Protein AF-A0A197JJS5-F1 (afdb_monomer_lite)

Radius of gyration: 15.77 Å; chains: 1; bounding box: 29×48×40 Å

pLDDT: mean 71.2, std 21.51, range [31.25, 94.44]

Sequence (122 aa):
MFHAEFYAAYRAIVDNGENNEHIDLRCDNMGVCLMLFQHTARRPPRYPHVSELLTTLLSWMESKNISMTVSWIPSKFNPADKPSRSALKKKQPPSTDINLMITTAELVCCSFNKMTGGVASS

Foldseek 3Di:
DVVLQLVLQLLQCVVPLVPDQEFEKEAAPPQSLVCQQVLDADPVHPPVVSRVSSVVSVVVNVVSNHYYDGDYDHLVPAPQNVQQVVLVVPCPDDDDDPPPPPDSPGRRRIDTDDPPPPPDDD

Organism: NCBI:txid1314771

Secondary structure (DSSP, 8-state):
-HHHHHHHHHHHHHHHHTT-SEEEEEES-HHHHHHHHHT-PPSS-SSHHHHHHHHHHHHHHHHTT-EEEEEE--GGG-TTHHHHHHHHHH-PPP-S-------TTS----B-----------

Structure (mmCIF, N/CA/C/O backbone):
data_AF-A0A197JJS5-F1
#
_entry.id   AF-A0A197JJS5-F1
#
loop_
_atom_site.group_PDB
_atom_site.id
_atom_site.type_symbol
_atom_site.label_atom_id
_atom_site.label_alt_id
_atom_site.label_comp_id
_atom_site.label_asym_id
_atom_site.label_entity_id
_atom_site.label_seq_id
_atom_site.pdbx_PDB_ins_code
_atom_site.Cartn_x
_atom_site.Cartn_y
_atom_site.Cartn_z
_atom_site.occupancy
_atom_site.B_iso_or_equiv
_atom_site.auth_seq_id
_atom_site.auth_comp_id
_atom_site.auth_asym_id
_atom_site.auth_atom_id
_atom_site.pdbx_PDB_model_num
ATOM 1 N N . MET A 1 1 ? 8.517 4.179 -12.150 1.00 72.69 1 MET A N 1
ATOM 2 C CA . MET A 1 1 ? 8.402 2.832 -11.553 1.00 72.69 1 MET A CA 1
ATOM 3 C C . MET A 1 1 ? 7.926 2.908 -10.106 1.00 72.69 1 MET A C 1
ATOM 5 O O . MET A 1 1 ? 6.791 2.538 -9.887 1.00 72.69 1 MET A O 1
ATOM 9 N N . PHE A 1 2 ? 8.676 3.502 -9.163 1.00 80.06 2 PHE A N 1
ATOM 10 C CA . PHE A 1 2 ? 8.281 3.583 -7.738 1.00 80.06 2 PHE A CA 1
ATOM 11 C C . PHE A 1 2 ? 6.828 4.038 -7.475 1.00 80.06 2 PHE A C 1
ATOM 13 O O . PHE A 1 2 ? 6.106 3.362 -6.758 1.00 80.06 2 PHE A O 1
ATOM 20 N N . HIS A 1 3 ? 6.373 5.134 -8.096 1.00 83.38 3 HIS A N 1
ATOM 21 C CA . HIS A 1 3 ? 4.991 5.620 -7.948 1.00 83.38 3 HIS A CA 1
ATOM 22 C C . HIS A 1 3 ? 3.931 4.596 -8.382 1.00 83.38 3 HIS A C 1
ATOM 24 O O . HIS A 1 3 ? 2.920 4.448 -7.710 1.00 83.38 3 HIS A O 1
ATOM 30 N N . ALA A 1 4 ? 4.167 3.889 -9.492 1.00 82.44 4 ALA A N 1
ATOM 31 C CA . ALA A 1 4 ? 3.231 2.890 -10.005 1.00 82.44 4 ALA A CA 1
ATOM 32 C C . ALA A 1 4 ? 3.170 1.665 -9.083 1.00 82.44 4 ALA A C 1
ATOM 34 O O . ALA A 1 4 ? 2.084 1.184 -8.788 1.00 82.44 4 ALA A O 1
ATOM 35 N N . GLU A 1 5 ? 4.324 1.230 -8.572 1.00 83.50 5 GLU A N 1
ATOM 36 C CA . GLU A 1 5 ? 4.431 0.146 -7.587 1.00 83.50 5 GLU A CA 1
ATOM 37 C C . GLU A 1 5 ? 3.707 0.493 -6.281 1.00 83.50 5 GLU A C 1
ATOM 39 O O . GLU A 1 5 ? 2.951 -0.312 -5.743 1.00 83.50 5 GLU A O 1
ATOM 44 N N . PHE A 1 6 ? 3.889 1.723 -5.793 1.00 89.62 6 PHE A N 1
ATOM 45 C CA . PHE A 1 6 ? 3.194 2.193 -4.600 1.00 89.62 6 PHE A CA 1
ATOM 46 C C . PHE A 1 6 ? 1.682 2.273 -4.823 1.00 89.62 6 PHE A C 1
ATOM 48 O O . PHE A 1 6 ? 0.914 1.824 -3.980 1.00 89.62 6 PHE A O 1
ATOM 55 N N . TYR A 1 7 ? 1.241 2.814 -5.961 1.00 88.56 7 TYR A N 1
ATOM 56 C CA . TYR A 1 7 ? -0.184 2.915 -6.272 1.00 88.56 7 TYR A CA 1
ATOM 57 C C . TYR A 1 7 ? -0.841 1.535 -6.416 1.00 88.56 7 TYR A C 1
ATOM 59 O O . TYR A 1 7 ? -1.945 1.324 -5.919 1.00 88.56 7 TYR A O 1
ATOM 67 N N . ALA A 1 8 ? -0.147 0.576 -7.036 1.00 85.38 8 ALA A N 1
ATOM 68 C CA . ALA A 1 8 ? -0.589 -0.813 -7.109 1.00 85.38 8 ALA A CA 1
ATOM 69 C C . ALA A 1 8 ? -0.769 -1.422 -5.709 1.00 85.38 8 ALA A C 1
ATOM 71 O O . ALA A 1 8 ? -1.804 -2.024 -5.428 1.00 85.38 8 ALA A O 1
ATOM 72 N N . ALA A 1 9 ? 0.199 -1.212 -4.810 1.00 89.12 9 ALA A N 1
ATOM 73 C CA . ALA A 1 9 ? 0.095 -1.651 -3.421 1.00 89.12 9 ALA A CA 1
ATOM 74 C C . ALA A 1 9 ? -1.066 -0.965 -2.682 1.00 89.12 9 ALA A C 1
ATOM 76 O O . ALA A 1 9 ? -1.858 -1.642 -2.036 1.00 89.12 9 ALA A O 1
ATOM 77 N N . TYR A 1 10 ? -1.213 0.356 -2.825 1.00 91.62 10 TYR A N 1
ATOM 78 C CA . TYR A 1 10 ? -2.306 1.132 -2.235 1.00 91.62 10 TYR A CA 1
ATOM 79 C C . TYR A 1 10 ? -3.674 0.564 -2.625 1.00 91.62 10 TYR A C 1
ATOM 81 O O . TYR A 1 10 ? -4.493 0.275 -1.756 1.00 91.62 10 TYR A O 1
ATOM 89 N N . ARG A 1 11 ? -3.909 0.344 -3.926 1.00 88.56 11 ARG A N 1
ATOM 90 C CA . ARG A 1 11 ? -5.168 -0.233 -4.418 1.00 88.56 11 ARG A CA 1
ATOM 91 C C . ARG A 1 11 ? -5.396 -1.632 -3.865 1.00 88.56 11 ARG A C 1
ATOM 93 O O . ARG A 1 11 ? -6.473 -1.905 -3.355 1.00 88.56 11 ARG A O 1
ATOM 100 N N . ALA A 1 12 ? -4.368 -2.477 -3.900 1.00 85.94 12 ALA A N 1
ATOM 101 C CA . ALA A 1 12 ? -4.449 -3.833 -3.378 1.00 85.94 12 ALA A CA 1
ATOM 102 C C . ALA A 1 12 ? -4.848 -3.853 -1.890 1.00 85.94 12 ALA A C 1
ATOM 104 O O . ALA A 1 12 ? -5.683 -4.665 -1.498 1.00 85.94 12 ALA A O 1
ATOM 105 N N . ILE A 1 13 ? -4.294 -2.949 -1.076 1.00 89.25 13 ILE A N 1
ATOM 106 C CA . ILE A 1 13 ? -4.615 -2.826 0.352 1.00 89.25 13 ILE A CA 1
ATOM 107 C C . ILE A 1 13 ? -6.053 -2.344 0.551 1.00 89.25 13 ILE A C 1
ATOM 109 O O . ILE A 1 13 ? -6.783 -2.955 1.322 1.00 89.25 13 ILE A O 1
ATOM 113 N N . VAL A 1 14 ? -6.482 -1.293 -0.155 1.00 89.44 14 VAL A N 1
ATOM 114 C CA . VAL A 1 14 ? -7.848 -0.758 -0.024 1.00 89.44 14 VAL A CA 1
ATOM 115 C C . VAL A 1 14 ? -8.888 -1.800 -0.437 1.00 89.44 14 VAL A C 1
ATOM 117 O O . VAL A 1 14 ? -9.792 -2.104 0.336 1.00 89.44 14 VAL A O 1
ATOM 120 N N . ASP A 1 15 ? -8.715 -2.413 -1.609 1.00 86.25 15 ASP A N 1
ATOM 121 C CA . ASP A 1 15 ? -9.692 -3.350 -2.172 1.00 86.25 15 ASP A CA 1
ATOM 122 C C . ASP A 1 15 ? -9.812 -4.642 -1.326 1.00 86.25 15 ASP A C 1
ATOM 124 O O . ASP A 1 15 ? -10.883 -5.246 -1.250 1.00 86.25 15 ASP A O 1
ATOM 128 N N . ASN A 1 16 ? -8.732 -5.078 -0.658 1.00 81.44 16 ASN A N 1
ATOM 129 C CA . ASN A 1 16 ? -8.767 -6.256 0.224 1.00 81.44 16 ASN A CA 1
ATOM 130 C C . ASN A 1 16 ? -9.144 -5.907 1.667 1.00 81.44 16 ASN A C 1
ATOM 132 O O . ASN A 1 16 ? -9.770 -6.723 2.340 1.00 81.44 16 ASN A O 1
ATOM 136 N N . GLY A 1 17 ? -8.783 -4.722 2.148 1.00 82.69 17 GLY A N 1
ATOM 137 C CA . GLY A 1 17 ? -9.026 -4.304 3.524 1.00 82.69 17 GLY A CA 1
ATOM 138 C C . GLY A 1 17 ? -10.487 -4.007 3.836 1.00 82.69 17 GLY A C 1
ATOM 139 O O . GLY A 1 17 ? -10.901 -4.166 4.975 1.00 82.69 17 GLY A O 1
ATOM 140 N N . GLU A 1 18 ? -11.309 -3.672 2.837 1.00 79.69 18 GLU A N 1
ATOM 141 C CA . GLU A 1 18 ? -12.761 -3.551 3.050 1.00 79.69 18 GLU A CA 1
ATOM 142 C C . GLU A 1 18 ? -13.407 -4.851 3.553 1.00 79.69 18 GLU A C 1
ATOM 144 O O . GLU A 1 18 ? -14.428 -4.800 4.235 1.00 79.69 18 GLU A O 1
ATOM 149 N N . ASN A 1 19 ? -12.803 -6.001 3.243 1.00 78.00 19 ASN A N 1
ATOM 150 C CA . ASN A 1 19 ? -13.362 -7.321 3.529 1.00 78.00 19 ASN A CA 1
ATOM 151 C C . ASN A 1 19 ? -12.557 -8.125 4.563 1.00 78.00 19 ASN A C 1
ATOM 153 O O . ASN A 1 19 ? -12.968 -9.231 4.905 1.00 78.00 19 ASN A O 1
ATOM 157 N N . ASN A 1 20 ? -11.408 -7.622 5.031 1.00 75.94 20 ASN A N 1
ATOM 158 C CA . ASN A 1 20 ? -10.490 -8.375 5.887 1.00 75.94 20 ASN A CA 1
ATOM 159 C C . ASN A 1 20 ? -9.938 -7.515 7.031 1.00 75.94 20 ASN A C 1
ATOM 161 O O . ASN A 1 20 ? -9.503 -6.389 6.813 1.00 75.94 20 ASN A O 1
ATOM 165 N N . GLU A 1 21 ? -9.851 -8.094 8.231 1.00 85.12 21 GLU A N 1
ATOM 166 C CA . GLU A 1 21 ? -9.208 -7.475 9.406 1.00 85.12 21 GLU A CA 1
ATOM 167 C C . GLU A 1 21 ? -7.667 -7.509 9.324 1.00 85.12 21 GLU A C 1
ATOM 169 O O . GLU A 1 21 ? -6.969 -6.755 10.011 1.00 85.12 21 GLU A O 1
ATOM 174 N N . HIS A 1 22 ? -7.116 -8.378 8.469 1.00 89.56 22 HIS A N 1
ATOM 175 C CA . HIS A 1 22 ? -5.679 -8.522 8.249 1.00 89.56 22 HIS A CA 1
ATOM 176 C C . HIS A 1 22 ? -5.329 -8.665 6.765 1.00 89.56 22 HIS A C 1
ATOM 178 O O . HIS A 1 22 ? -6.011 -9.367 6.017 1.00 89.56 22 HIS A O 1
ATOM 184 N N . ILE A 1 23 ? -4.229 -8.038 6.350 1.00 88.06 23 ILE A N 1
ATOM 185 C CA . ILE A 1 23 ? -3.745 -8.023 4.969 1.00 88.06 23 ILE A CA 1
ATOM 186 C C . ILE A 1 23 ? -2.304 -8.547 4.897 1.00 88.06 23 ILE A C 1
ATOM 188 O O . ILE A 1 23 ? -1.388 -7.932 5.434 1.00 88.06 23 ILE A O 1
ATOM 192 N N . ASP A 1 24 ? -2.080 -9.623 4.140 1.00 88.19 24 ASP A N 1
ATOM 193 C CA . ASP A 1 24 ? -0.737 -10.138 3.831 1.00 88.19 24 ASP A CA 1
ATOM 194 C C . ASP A 1 24 ? -0.240 -9.624 2.472 1.00 88.19 24 ASP A C 1
ATOM 196 O O . ASP A 1 24 ? -0.487 -10.233 1.426 1.00 88.19 24 ASP A O 1
ATOM 200 N N . LEU A 1 25 ? 0.489 -8.509 2.469 1.00 88.25 25 LEU A N 1
ATOM 201 C CA . LEU A 1 25 ? 0.992 -7.884 1.249 1.00 88.25 25 LEU A CA 1
ATOM 202 C C . LEU A 1 25 ? 2.360 -8.444 0.839 1.00 88.25 25 LEU A C 1
ATOM 204 O O . LEU A 1 25 ? 3.351 -8.311 1.562 1.00 88.25 25 LEU A O 1
ATOM 208 N N . ARG A 1 26 ? 2.449 -8.982 -0.382 1.00 86.69 26 ARG A N 1
ATOM 209 C CA . ARG A 1 26 ? 3.732 -9.293 -1.029 1.00 86.69 26 ARG A CA 1
ATOM 210 C C . ARG A 1 26 ? 4.049 -8.288 -2.123 1.00 86.69 26 ARG A C 1
ATOM 212 O O . ARG A 1 26 ? 3.274 -8.164 -3.066 1.00 86.69 26 ARG A O 1
ATOM 219 N N . CYS A 1 27 ? 5.199 -7.635 -2.021 1.00 85.06 27 CYS A N 1
ATOM 220 C CA . CYS A 1 27 ? 5.670 -6.616 -2.956 1.00 85.06 27 CYS A CA 1
ATOM 221 C C . CYS A 1 27 ? 7.071 -6.968 -3.467 1.00 85.06 27 CYS A C 1
ATOM 223 O O . CYS A 1 27 ? 7.857 -7.608 -2.769 1.00 85.06 27 CYS A O 1
ATOM 225 N N . ASP A 1 28 ? 7.401 -6.561 -4.688 1.00 84.56 28 ASP A N 1
ATOM 226 C CA . ASP A 1 28 ? 8.702 -6.846 -5.301 1.00 84.56 28 ASP A CA 1
ATOM 227 C C . ASP A 1 28 ? 9.590 -5.611 -5.475 1.00 84.56 28 ASP A C 1
ATOM 229 O O . ASP A 1 28 ? 10.820 -5.719 -5.547 1.00 84.56 28 ASP A O 1
ATOM 233 N N . ASN A 1 29 ? 8.998 -4.419 -5.398 1.00 89.00 29 ASN A N 1
ATOM 234 C CA . ASN A 1 29 ? 9.733 -3.182 -5.220 1.00 89.00 29 ASN A CA 1
ATOM 235 C C . ASN A 1 29 ? 10.160 -2.993 -3.755 1.00 89.00 29 ASN A C 1
ATOM 237 O O . ASN A 1 29 ? 9.373 -2.572 -2.908 1.00 89.00 29 ASN A O 1
ATOM 241 N N . MET A 1 30 ? 11.445 -3.228 -3.472 1.00 87.00 30 MET A N 1
ATOM 242 C CA . MET A 1 30 ? 12.024 -3.112 -2.125 1.00 87.00 30 MET A CA 1
ATOM 243 C C . MET A 1 30 ? 11.744 -1.757 -1.454 1.00 87.00 30 MET A C 1
ATOM 245 O O . MET A 1 30 ? 11.486 -1.700 -0.256 1.00 87.00 30 MET A O 1
ATOM 249 N N . GLY A 1 31 ? 11.774 -0.655 -2.209 1.00 88.25 31 GLY A N 1
ATOM 250 C CA . GLY A 1 31 ? 11.517 0.672 -1.651 1.00 88.25 31 GLY A CA 1
ATOM 251 C C . GLY A 1 31 ? 10.073 0.834 -1.172 1.00 88.25 31 GLY A C 1
ATOM 252 O O . GLY A 1 31 ? 9.847 1.421 -0.117 1.00 88.25 31 GLY A O 1
ATOM 253 N N . VAL A 1 32 ? 9.110 0.312 -1.937 1.00 88.44 32 VAL A N 1
ATOM 254 C CA . VAL A 1 32 ? 7.689 0.319 -1.562 1.00 88.44 32 VAL A CA 1
ATOM 255 C C . VAL A 1 32 ? 7.455 -0.602 -0.370 1.00 88.44 32 VAL A C 1
ATOM 257 O O . VAL A 1 32 ? 6.813 -0.183 0.588 1.00 88.44 32 VAL A O 1
ATOM 260 N N . CYS A 1 33 ? 8.052 -1.799 -0.375 1.00 89.62 33 CYS A N 1
ATOM 261 C CA . CYS A 1 33 ? 7.972 -2.720 0.758 1.00 89.62 33 CYS A CA 1
ATOM 262 C C . CYS A 1 33 ? 8.473 -2.082 2.051 1.00 89.62 33 CYS A C 1
ATOM 264 O O . CYS A 1 33 ? 7.792 -2.145 3.064 1.00 89.62 33 CYS A O 1
ATOM 266 N N . LEU A 1 34 ? 9.643 -1.439 2.019 1.00 90.06 34 LEU A N 1
ATOM 267 C CA . LEU A 1 34 ? 10.202 -0.779 3.197 1.00 90.06 34 LEU A CA 1
ATOM 268 C C . LEU A 1 34 ? 9.327 0.383 3.671 1.00 90.06 34 LEU A C 1
ATOM 270 O O . LEU A 1 34 ? 9.118 0.527 4.870 1.00 90.06 34 LEU A O 1
ATOM 274 N N . MET A 1 35 ? 8.800 1.187 2.746 1.00 90.88 35 MET A N 1
ATOM 275 C CA . MET A 1 35 ? 7.928 2.314 3.081 1.00 90.88 35 MET A CA 1
ATOM 276 C C . MET A 1 35 ? 6.636 1.854 3.771 1.00 90.88 35 MET A C 1
ATOM 278 O O . MET A 1 35 ? 6.240 2.442 4.776 1.00 90.88 35 MET A O 1
ATOM 282 N N . LEU A 1 36 ? 6.012 0.788 3.262 1.00 91.75 36 LEU A N 1
ATOM 283 C CA . LEU A 1 36 ? 4.803 0.205 3.845 1.00 91.75 36 L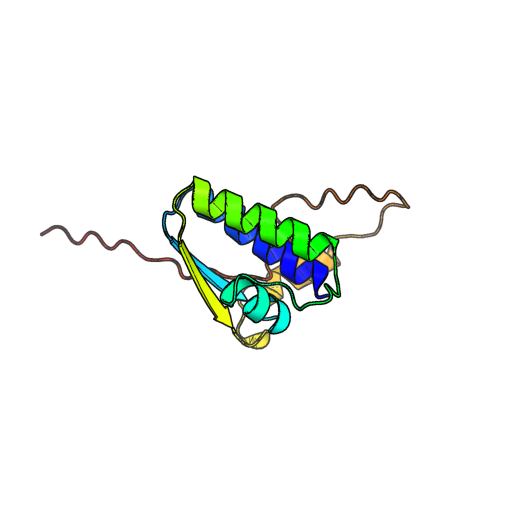EU A CA 1
ATOM 284 C C . LEU A 1 36 ? 5.100 -0.550 5.141 1.00 91.75 36 LEU A C 1
ATOM 286 O O . LEU A 1 36 ? 4.357 -0.402 6.093 1.00 91.75 36 LEU A O 1
ATOM 290 N N . PHE A 1 37 ? 6.200 -1.298 5.224 1.00 89.75 37 PHE A N 1
ATOM 291 C CA . PHE A 1 37 ? 6.591 -2.012 6.443 1.00 89.75 37 PHE A CA 1
ATOM 292 C C . PHE A 1 37 ? 6.903 -1.060 7.605 1.00 89.75 37 PHE A C 1
ATOM 294 O O . PHE A 1 37 ? 6.541 -1.322 8.745 1.00 89.75 37 PHE A O 1
ATOM 301 N N . GLN A 1 38 ? 7.589 0.050 7.327 1.00 89.06 38 GLN A N 1
ATOM 302 C CA . GLN A 1 38 ? 7.981 1.011 8.359 1.00 89.06 38 GLN A CA 1
ATOM 303 C C . GLN A 1 38 ? 6.870 2.006 8.702 1.00 89.06 38 GLN A C 1
ATOM 305 O O . GLN A 1 38 ? 7.040 2.773 9.642 1.00 89.06 38 GLN A O 1
ATOM 310 N N . HIS A 1 39 ? 5.781 2.053 7.928 1.00 86.12 39 HIS A N 1
ATOM 311 C CA . HIS A 1 39 ? 4.768 3.111 8.012 1.00 86.12 39 HIS A CA 1
ATOM 312 C C . HIS A 1 39 ? 5.367 4.528 7.903 1.00 86.12 39 HIS A C 1
ATOM 314 O O . HIS A 1 39 ? 4.826 5.489 8.448 1.00 86.12 39 HIS A O 1
ATOM 320 N N . THR A 1 40 ? 6.504 4.688 7.209 1.00 82.19 40 THR A N 1
ATOM 321 C CA . THR A 1 40 ? 7.162 5.994 7.064 1.00 82.19 40 THR A CA 1
ATOM 322 C C . THR A 1 40 ? 7.651 6.243 5.645 1.00 82.19 40 THR A C 1
ATOM 324 O O . THR A 1 40 ? 8.213 5.368 4.984 1.00 82.19 40 THR A O 1
ATOM 327 N N . ALA A 1 41 ? 7.510 7.489 5.194 1.00 73.44 41 ALA A N 1
ATOM 328 C CA . ALA A 1 41 ? 8.264 7.998 4.060 1.00 73.44 41 ALA A CA 1
ATOM 329 C C . ALA A 1 41 ? 9.611 8.571 4.537 1.00 73.44 41 ALA A C 1
ATOM 331 O O . ALA A 1 41 ? 9.679 9.255 5.561 1.00 73.44 41 ALA A O 1
ATOM 332 N N . ARG A 1 42 ? 10.693 8.330 3.777 1.00 70.06 42 ARG A N 1
ATOM 333 C CA . ARG A 1 42 ? 12.014 8.934 4.048 1.00 70.06 42 ARG A CA 1
ATOM 334 C C . ARG A 1 42 ? 11.893 10.456 4.174 1.00 70.06 42 ARG A C 1
ATOM 336 O O . ARG A 1 42 ? 11.201 11.072 3.371 1.00 70.06 42 ARG A O 1
ATOM 343 N N . ARG A 1 43 ? 12.607 11.060 5.132 1.00 60.50 43 ARG A N 1
ATOM 344 C CA . ARG A 1 43 ? 12.709 12.522 5.293 1.00 60.50 43 ARG A CA 1
ATOM 345 C C . ARG A 1 43 ? 14.066 13.036 4.773 1.00 60.50 43 ARG A C 1
ATOM 347 O O . ARG A 1 43 ? 15.079 12.431 5.119 1.00 60.50 43 ARG A O 1
ATOM 354 N N . PRO A 1 44 ? 14.111 14.132 3.989 1.00 63.56 44 PRO A N 1
ATOM 355 C CA . PRO A 1 44 ? 12.969 14.828 3.389 1.00 63.56 44 PRO A CA 1
ATOM 356 C C . PRO A 1 44 ? 12.231 13.931 2.372 1.00 63.56 44 PRO A C 1
ATOM 358 O O . PRO A 1 44 ? 12.867 13.078 1.742 1.00 63.56 44 PRO A O 1
ATOM 361 N N . PRO A 1 45 ? 10.900 14.081 2.218 1.00 70.62 45 PRO A N 1
ATOM 362 C CA . PRO A 1 45 ? 10.119 13.234 1.328 1.00 70.62 45 PRO A CA 1
ATOM 363 C 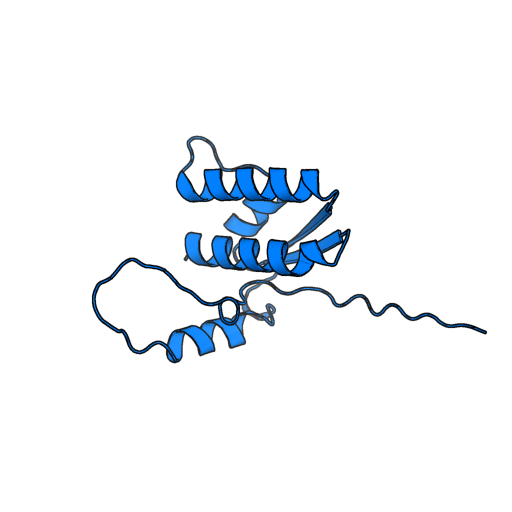C . PRO A 1 45 ? 10.556 13.444 -0.116 1.00 70.62 45 PRO A C 1
ATOM 365 O O . PRO A 1 45 ? 10.304 14.479 -0.724 1.00 70.62 45 PRO A O 1
ATOM 368 N N . ARG A 1 46 ? 11.196 12.416 -0.681 1.00 76.62 46 ARG A N 1
ATOM 369 C CA . ARG A 1 46 ? 11.599 12.400 -2.093 1.00 76.62 46 ARG A CA 1
ATOM 370 C C . ARG A 1 46 ? 10.394 12.486 -3.038 1.00 76.62 46 ARG A C 1
ATOM 372 O O . ARG A 1 46 ? 10.534 12.978 -4.152 1.00 76.62 46 ARG A O 1
ATOM 379 N N . TYR A 1 47 ? 9.235 11.999 -2.589 1.00 80.88 47 TYR A N 1
ATOM 380 C CA . TYR A 1 47 ? 7.984 11.942 -3.344 1.00 80.88 47 TYR A CA 1
ATOM 381 C C . TYR A 1 47 ? 6.823 12.435 -2.459 1.00 80.88 47 TYR A C 1
ATOM 383 O O . TYR A 1 47 ? 6.171 11.613 -1.817 1.00 80.88 47 TYR A O 1
ATOM 391 N N . PRO A 1 48 ? 6.572 13.757 -2.378 1.00 81.38 48 PRO A N 1
ATOM 392 C CA . PRO A 1 48 ? 5.580 14.335 -1.463 1.00 81.38 48 PRO A CA 1
ATOM 393 C C . PRO A 1 48 ? 4.183 13.719 -1.598 1.00 81.38 48 PRO A C 1
ATOM 395 O O . PRO A 1 48 ? 3.606 13.296 -0.604 1.00 81.38 48 PRO A O 1
ATOM 398 N N . HIS A 1 49 ? 3.706 13.542 -2.832 1.00 83.88 49 HIS A N 1
ATOM 399 C CA . HIS A 1 49 ? 2.396 12.946 -3.093 1.00 83.88 49 HIS A CA 1
ATOM 400 C C . HIS A 1 49 ? 2.285 11.485 -2.619 1.00 83.88 49 HIS A C 1
ATOM 402 O O . HIS A 1 49 ? 1.254 11.067 -2.104 1.00 83.88 49 HIS A O 1
ATOM 408 N N . VAL A 1 50 ? 3.360 10.696 -2.732 1.00 87.38 50 VAL A N 1
ATOM 409 C CA . VAL A 1 50 ? 3.368 9.318 -2.207 1.00 87.38 50 VAL A CA 1
ATOM 410 C C . VAL A 1 50 ? 3.314 9.320 -0.682 1.00 87.38 50 VAL A C 1
ATOM 412 O O . VAL A 1 50 ? 2.629 8.490 -0.095 1.00 87.38 50 VAL A O 1
ATOM 415 N N . SER A 1 51 ? 3.995 10.267 -0.036 1.00 85.62 51 SER A N 1
ATOM 416 C CA . SER A 1 51 ? 3.926 10.427 1.418 1.00 85.62 51 SER A CA 1
ATOM 417 C C . SER A 1 51 ? 2.513 10.781 1.888 1.00 85.62 51 SER A C 1
ATOM 419 O O . SER A 1 51 ? 2.057 10.236 2.886 1.00 85.62 51 SER A O 1
ATOM 421 N N . GLU A 1 52 ? 1.804 11.656 1.170 1.00 88.69 52 GLU A N 1
ATOM 422 C CA . GLU A 1 52 ? 0.404 11.998 1.464 1.00 88.69 52 GLU A CA 1
ATOM 423 C C . GLU A 1 52 ? -0.527 10.789 1.308 1.00 88.69 52 GLU A C 1
ATOM 425 O O . GLU A 1 52 ? -1.360 10.527 2.180 1.00 88.69 52 GLU A O 1
ATOM 430 N N . LEU A 1 53 ? -0.355 10.011 0.233 1.00 90.62 53 LEU A N 1
ATOM 431 C CA . LEU A 1 53 ? -1.117 8.781 0.019 1.00 90.62 53 LEU A CA 1
ATOM 432 C C . LEU A 1 53 ? -0.821 7.726 1.090 1.00 90.62 53 LEU A C 1
ATOM 434 O O . LEU A 1 53 ? -1.747 7.055 1.538 1.00 90.62 53 LEU A O 1
ATOM 438 N N . LEU A 1 54 ? 0.434 7.597 1.533 1.00 92.94 54 LEU A N 1
ATOM 439 C CA . LEU A 1 54 ? 0.805 6.717 2.643 1.00 92.94 54 LEU A CA 1
ATOM 440 C C . LEU A 1 54 ? 0.095 7.132 3.932 1.00 92.94 54 LEU A C 1
ATOM 442 O O . LEU A 1 54 ? -0.525 6.291 4.570 1.00 92.94 54 LEU A O 1
ATOM 446 N N . THR A 1 55 ? 0.137 8.415 4.294 1.00 91.44 55 THR A N 1
ATOM 447 C CA . THR A 1 55 ? -0.570 8.922 5.480 1.00 91.44 55 THR A CA 1
ATOM 448 C C . THR A 1 55 ? -2.066 8.633 5.391 1.00 91.44 55 THR A C 1
ATOM 450 O O . THR A 1 55 ? -2.646 8.102 6.332 1.00 91.44 55 THR A O 1
ATOM 453 N N . THR A 1 56 ? -2.676 8.908 4.235 1.00 93.44 56 THR A N 1
ATOM 454 C CA . THR A 1 56 ? -4.103 8.649 3.993 1.00 93.44 56 THR A CA 1
ATOM 455 C C . THR A 1 56 ? -4.441 7.167 4.151 1.00 93.44 56 THR A C 1
ATOM 457 O O . THR A 1 56 ? -5.437 6.821 4.781 1.00 93.44 56 THR A O 1
ATOM 460 N N . LEU A 1 57 ? -3.600 6.285 3.604 1.00 93.50 57 LEU A N 1
ATOM 461 C CA . LEU A 1 57 ? -3.770 4.840 3.700 1.00 93.50 57 LEU A CA 1
ATOM 462 C C . LEU A 1 57 ? -3.702 4.355 5.150 1.00 93.50 57 LEU A C 1
ATOM 464 O O . LEU A 1 57 ? -4.570 3.600 5.576 1.00 93.50 57 LEU A O 1
ATOM 468 N N . LEU A 1 58 ? -2.699 4.806 5.906 1.00 93.69 58 LEU A N 1
ATOM 469 C CA . LEU A 1 58 ? -2.509 4.405 7.300 1.00 93.69 58 LEU A CA 1
ATOM 470 C C . LEU A 1 58 ? -3.676 4.864 8.180 1.00 93.69 58 LEU A C 1
ATOM 472 O O . LEU A 1 58 ? -4.203 4.063 8.945 1.00 93.69 58 LEU A O 1
ATOM 476 N N . SER A 1 59 ? -4.139 6.109 8.018 1.00 94.00 59 SER A N 1
ATOM 477 C CA . SER A 1 59 ? -5.319 6.608 8.736 1.00 94.00 59 SER A CA 1
ATOM 478 C C . SER A 1 59 ? -6.592 5.839 8.377 1.00 94.00 59 SER A C 1
ATOM 480 O O . SER A 1 59 ? -7.418 5.565 9.247 1.00 94.00 59 SER A O 1
ATOM 482 N N . TRP A 1 60 ? -6.761 5.457 7.108 1.00 94.12 60 TRP A N 1
ATOM 483 C CA . TRP A 1 60 ? -7.888 4.622 6.695 1.00 94.12 60 TRP A CA 1
ATOM 484 C C . TRP A 1 60 ? -7.824 3.227 7.331 1.00 94.12 60 TRP A C 1
ATOM 486 O O . TRP A 1 60 ? -8.822 2.786 7.903 1.00 94.12 60 TRP A O 1
ATOM 496 N N . MET A 1 61 ? -6.661 2.567 7.303 1.00 93.38 61 MET A N 1
ATOM 497 C CA . MET A 1 61 ? -6.468 1.253 7.929 1.00 93.38 61 MET A CA 1
ATOM 498 C C . MET A 1 61 ? -6.749 1.297 9.433 1.00 93.38 61 MET A C 1
ATOM 500 O O . MET A 1 61 ? -7.467 0.440 9.941 1.00 93.38 61 MET A O 1
ATOM 504 N N . GLU A 1 62 ? -6.256 2.325 10.127 1.00 93.56 62 GLU A N 1
ATOM 505 C CA . GLU A 1 62 ? -6.524 2.547 11.550 1.00 93.56 62 GLU A CA 1
ATOM 506 C C . GLU A 1 62 ? -8.027 2.711 11.821 1.00 93.56 62 GLU A C 1
ATOM 508 O O . GLU A 1 62 ? -8.577 2.025 12.679 1.00 93.56 62 GLU A O 1
ATOM 513 N N . SER A 1 63 ? -8.729 3.535 11.030 1.00 94.44 63 SER A N 1
ATOM 514 C CA . SER A 1 63 ? -10.178 3.751 11.185 1.00 94.44 63 SER A CA 1
ATOM 515 C C . SER A 1 63 ? -11.019 2.483 10.989 1.00 94.44 63 SER A C 1
ATOM 517 O O . SER A 1 63 ? -12.142 2.389 11.486 1.00 94.44 63 SER A O 1
ATOM 519 N N . LYS A 1 64 ? -10.477 1.510 10.251 1.00 91.56 64 LYS A N 1
ATOM 520 C CA . LYS A 1 64 ? -11.105 0.222 9.950 1.00 91.56 64 LYS A CA 1
ATOM 521 C C . LYS A 1 64 ? -10.585 -0.916 10.829 1.00 91.56 64 LYS A C 1
ATOM 523 O O . LYS A 1 64 ? -11.058 -2.035 10.678 1.00 91.56 64 LYS A O 1
ATOM 528 N N . ASN A 1 65 ? -9.650 -0.636 11.739 1.00 92.62 65 ASN A N 1
ATOM 529 C CA . ASN A 1 65 ? -8.957 -1.630 12.555 1.00 92.62 65 ASN A CA 1
ATOM 530 C C . ASN A 1 65 ? -8.294 -2.748 11.722 1.00 92.62 65 ASN A C 1
ATOM 532 O O . ASN A 1 65 ? -8.311 -3.920 12.091 1.00 92.62 65 ASN A O 1
ATOM 536 N N . ILE A 1 66 ? -7.732 -2.376 10.571 1.00 90.38 66 ILE A N 1
ATOM 537 C CA . ILE A 1 66 ? -7.050 -3.291 9.657 1.00 90.38 66 ILE A CA 1
ATOM 538 C C . ILE A 1 66 ? -5.572 -3.345 10.025 1.00 90.38 66 ILE A C 1
ATOM 540 O O . ILE A 1 66 ? -4.893 -2.320 10.110 1.00 90.38 66 ILE A O 1
ATOM 544 N N . SER A 1 67 ? -5.048 -4.556 10.157 1.00 91.38 67 SER A N 1
ATOM 545 C CA . SER A 1 67 ? -3.616 -4.806 10.309 1.00 91.38 67 SER A CA 1
ATOM 546 C C . SER A 1 67 ? -3.003 -5.314 9.001 1.00 91.38 67 SER A C 1
ATOM 548 O O . SER A 1 67 ? -3.694 -5.858 8.142 1.00 91.38 67 SER A O 1
ATOM 550 N N . MET A 1 68 ? -1.696 -5.126 8.814 1.00 91.19 68 MET A N 1
ATOM 551 C CA . MET A 1 68 ? -1.004 -5.576 7.605 1.00 91.19 68 MET A CA 1
ATOM 552 C C . MET A 1 68 ? 0.367 -6.154 7.929 1.00 91.19 68 MET A C 1
ATOM 554 O O . MET A 1 68 ? 1.136 -5.569 8.690 1.00 91.19 68 MET A O 1
ATOM 558 N N . THR A 1 69 ? 0.689 -7.261 7.270 1.00 90.44 69 THR A N 1
ATOM 559 C CA . THR A 1 69 ? 2.041 -7.805 7.180 1.00 90.44 69 THR A CA 1
ATOM 560 C C . THR A 1 69 ? 2.594 -7.523 5.787 1.00 90.44 69 THR A C 1
ATOM 562 O O . THR A 1 69 ? 1.921 -7.748 4.783 1.00 90.44 69 THR A O 1
ATOM 565 N N . VAL A 1 70 ? 3.836 -7.044 5.703 1.00 90.56 70 VAL A N 1
ATOM 566 C CA . VAL A 1 70 ? 4.503 -6.742 4.427 1.00 90.56 70 VAL A CA 1
ATOM 567 C C . VAL A 1 70 ? 5.705 -7.659 4.251 1.00 90.56 70 VAL A C 1
ATOM 569 O O . VAL A 1 70 ? 6.580 -7.718 5.112 1.00 90.56 70 VAL A O 1
ATOM 572 N N . SER A 1 71 ? 5.769 -8.361 3.122 1.00 88.12 71 SER A N 1
ATOM 573 C CA . SER A 1 71 ? 6.884 -9.241 2.762 1.00 88.12 71 SER A CA 1
ATOM 574 C C . SER A 1 71 ? 7.445 -8.878 1.394 1.00 88.12 71 SER A C 1
ATOM 576 O O . SER A 1 71 ? 6.711 -8.787 0.409 1.00 88.12 71 SER A O 1
ATOM 578 N N . TRP A 1 72 ? 8.765 -8.719 1.312 1.00 90.94 72 TRP A N 1
ATOM 579 C CA . TRP A 1 72 ? 9.429 -8.567 0.022 1.00 90.94 72 TRP A CA 1
ATOM 580 C C . TRP A 1 72 ? 9.600 -9.923 -0.668 1.00 90.94 72 TRP A C 1
ATOM 582 O O . TRP A 1 72 ? 10.025 -10.897 -0.044 1.00 90.94 72 TRP A O 1
ATOM 592 N N . ILE A 1 73 ? 9.323 -9.971 -1.970 1.00 85.06 73 ILE A N 1
ATOM 593 C CA . ILE A 1 73 ? 9.600 -11.123 -2.829 1.00 85.06 73 ILE A CA 1
ATOM 594 C C . ILE A 1 73 ? 10.326 -10.679 -4.107 1.00 85.06 73 ILE A C 1
ATOM 596 O O . ILE A 1 73 ? 9.994 -9.645 -4.674 1.00 85.06 73 ILE A O 1
ATOM 600 N N . PRO A 1 74 ? 11.300 -11.440 -4.632 1.00 84.62 74 PRO A N 1
ATOM 601 C CA . PRO A 1 74 ? 11.888 -11.124 -5.933 1.00 84.62 74 PRO A CA 1
ATOM 602 C C . PRO A 1 74 ? 10.831 -11.131 -7.052 1.00 84.62 74 PRO A C 1
ATOM 604 O O . PRO A 1 74 ? 10.037 -12.069 -7.117 1.00 84.62 74 PRO A O 1
ATOM 607 N N . SER A 1 75 ? 10.878 -10.179 -7.998 1.00 79.81 75 SER A N 1
ATOM 608 C CA . SER A 1 75 ? 9.879 -10.054 -9.085 1.00 79.81 75 SER A CA 1
ATOM 609 C C . SER A 1 75 ? 9.642 -11.343 -9.874 1.00 79.81 75 SER A C 1
ATOM 611 O O . SER A 1 75 ? 8.512 -11.652 -10.231 1.00 79.81 75 SER A O 1
ATOM 613 N N . LYS A 1 76 ? 10.680 -12.165 -10.090 1.00 79.94 76 LYS A N 1
ATOM 614 C CA . LYS A 1 76 ? 10.551 -13.464 -10.785 1.00 79.94 76 LYS A CA 1
ATOM 615 C C . LYS A 1 76 ? 9.632 -14.469 -10.075 1.00 79.94 76 LYS A C 1
ATOM 617 O O . LYS A 1 76 ? 9.171 -15.418 -10.700 1.00 79.94 76 LYS A O 1
ATOM 622 N N . PHE A 1 77 ? 9.408 -14.278 -8.778 1.00 81.12 77 PHE A N 1
ATOM 623 C CA . PHE A 1 77 ? 8.525 -15.087 -7.942 1.00 81.12 77 PHE A CA 1
ATOM 624 C C . PHE A 1 77 ? 7.222 -14.367 -7.600 1.00 81.12 77 PHE A C 1
ATOM 626 O O . PHE A 1 77 ? 6.396 -14.929 -6.888 1.00 81.12 77 PHE A O 1
ATOM 633 N N . ASN A 1 78 ? 7.033 -13.140 -8.088 1.00 77.56 78 ASN A N 1
ATOM 634 C CA . ASN A 1 78 ? 5.810 -12.389 -7.894 1.00 77.56 78 ASN A CA 1
ATOM 635 C C . ASN A 1 78 ? 4.774 -12.837 -8.934 1.00 77.56 78 ASN A C 1
ATOM 637 O O . ASN A 1 78 ? 4.939 -12.530 -10.119 1.00 77.56 78 ASN A O 1
ATOM 641 N N . PRO A 1 79 ? 3.700 -13.556 -8.547 1.00 73.12 79 PRO A N 1
ATOM 642 C CA . PRO A 1 79 ? 2.698 -13.993 -9.516 1.00 73.12 79 PRO A CA 1
ATOM 643 C C . PRO A 1 79 ? 1.954 -12.808 -10.159 1.00 73.12 79 PRO A C 1
ATOM 645 O O . PRO A 1 79 ? 1.349 -12.972 -11.216 1.00 73.12 79 PRO A O 1
ATOM 648 N N . ALA A 1 80 ? 2.080 -11.615 -9.571 1.00 73.06 80 ALA A N 1
ATOM 649 C CA . ALA A 1 80 ? 1.595 -10.328 -10.054 1.00 73.06 80 ALA A CA 1
ATOM 650 C C . ALA A 1 80 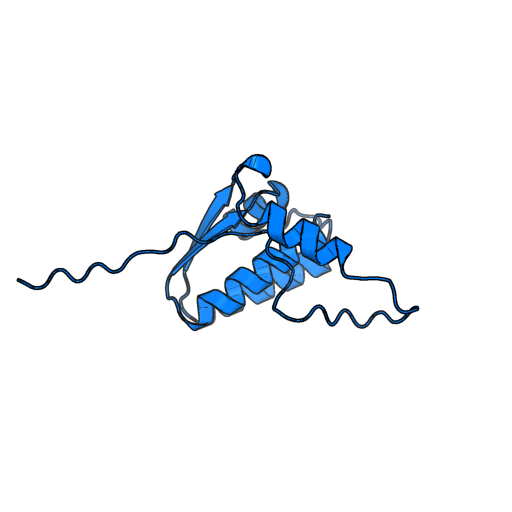? 2.384 -9.770 -11.273 1.00 73.06 80 ALA A C 1
ATOM 652 O O . ALA A 1 80 ? 1.828 -9.056 -12.109 1.00 73.06 80 ALA A O 1
ATOM 653 N N . ASP A 1 81 ? 3.659 -10.151 -11.455 1.00 69.81 81 ASP A N 1
ATOM 654 C CA . ASP A 1 81 ? 4.545 -9.565 -12.485 1.00 69.81 81 ASP A CA 1
ATOM 655 C C . ASP A 1 81 ? 4.043 -9.833 -13.920 1.00 69.81 81 ASP A C 1
ATOM 657 O O . ASP A 1 81 ? 4.024 -8.938 -14.771 1.00 69.81 81 ASP A O 1
ATOM 661 N N . LYS A 1 82 ? 3.555 -11.051 -14.202 1.00 66.94 82 LYS A N 1
ATOM 662 C CA . LYS A 1 82 ? 3.019 -11.410 -15.531 1.00 66.94 82 LYS A CA 1
ATOM 663 C C . LYS A 1 82 ? 1.725 -10.645 -15.883 1.00 66.94 82 LYS A C 1
ATOM 665 O O . LYS A 1 82 ? 1.674 -10.087 -16.988 1.00 66.94 82 LYS A O 1
ATOM 670 N N . PRO A 1 83 ? 0.698 -10.586 -15.007 1.00 66.25 83 PRO A N 1
ATOM 671 C CA . PRO A 1 83 ? -0.478 -9.739 -15.209 1.00 66.25 83 PRO A CA 1
ATOM 672 C C . PRO A 1 83 ? -0.133 -8.266 -15.444 1.00 66.25 83 PRO A C 1
ATOM 674 O O . PRO A 1 83 ? -0.579 -7.696 -16.439 1.00 66.25 83 PRO A O 1
ATOM 677 N N . SER A 1 84 ? 0.728 -7.675 -14.608 1.00 65.88 84 SER A N 1
ATOM 678 C CA . SER A 1 84 ? 1.101 -6.255 -14.716 1.00 65.88 84 SER A CA 1
ATOM 679 C C . SER A 1 84 ? 1.756 -5.897 -16.046 1.00 65.88 84 SER A C 1
ATOM 681 O O . SER A 1 84 ? 1.399 -4.907 -16.687 1.00 65.88 84 SER A O 1
ATOM 683 N N . ARG A 1 85 ? 2.674 -6.738 -16.532 1.00 62.94 85 ARG A N 1
ATOM 684 C CA . ARG A 1 85 ? 3.310 -6.532 -17.845 1.00 62.94 85 ARG A CA 1
ATOM 685 C C . ARG A 1 85 ? 2.335 -6.689 -19.007 1.00 62.94 85 ARG A C 1
ATOM 687 O O . ARG A 1 85 ? 2.513 -6.054 -20.045 1.00 62.94 85 ARG A O 1
ATOM 694 N N . SER A 1 86 ? 1.329 -7.544 -18.854 1.00 59.38 86 SER A N 1
ATOM 695 C CA . SER A 1 86 ? 0.326 -7.798 -19.891 1.00 59.38 86 SER A CA 1
ATOM 696 C C . SER A 1 86 ? -0.686 -6.654 -19.994 1.00 59.38 86 SER A C 1
ATOM 698 O O . SER A 1 86 ? -1.062 -6.285 -21.105 1.00 59.38 86 SER A O 1
ATOM 700 N N . ALA A 1 87 ? -1.060 -6.046 -18.865 1.00 58.81 87 ALA A N 1
ATOM 701 C CA . ALA A 1 87 ? -1.896 -4.847 -18.818 1.00 58.81 87 ALA A CA 1
ATOM 702 C C . ALA A 1 87 ? -1.225 -3.641 -19.499 1.00 58.81 87 ALA A C 1
ATOM 704 O O . ALA A 1 87 ? -1.842 -2.954 -20.312 1.00 58.81 87 ALA A O 1
ATOM 705 N N . LEU A 1 88 ? 0.077 -3.435 -19.260 1.00 55.34 88 LEU A N 1
ATOM 706 C CA . LEU A 1 88 ? 0.844 -2.358 -19.902 1.00 55.34 88 LEU A CA 1
ATOM 707 C C . LEU A 1 88 ? 0.887 -2.479 -21.433 1.00 55.34 88 LEU A C 1
ATOM 709 O O . LEU A 1 88 ? 0.888 -1.465 -22.124 1.00 55.34 88 LEU A O 1
ATOM 713 N N . LYS A 1 89 ? 0.890 -3.703 -21.978 1.00 54.50 89 LYS A N 1
ATOM 714 C CA . LYS A 1 89 ? 0.911 -3.936 -23.433 1.00 54.50 89 LYS A CA 1
ATOM 715 C C . LYS A 1 89 ? -0.429 -3.672 -24.124 1.00 54.50 89 LYS A C 1
ATOM 717 O O . LYS A 1 89 ? -0.437 -3.476 -25.334 1.00 54.50 89 LYS A O 1
ATOM 722 N N . LYS A 1 90 ? -1.547 -3.674 -23.391 1.00 51.72 90 LYS A N 1
ATOM 723 C CA . LYS A 1 90 ? -2.890 -3.444 -23.954 1.00 51.72 90 LYS A CA 1
ATOM 724 C C . LYS A 1 90 ? -3.272 -1.963 -24.052 1.00 51.72 90 LYS A C 1
ATOM 726 O O . LYS A 1 90 ? -4.241 -1.643 -24.732 1.00 51.72 90 LYS A O 1
ATOM 731 N N . LYS A 1 91 ? -2.512 -1.052 -23.433 1.00 47.44 91 LYS A N 1
ATOM 732 C CA . LYS A 1 91 ? -2.736 0.396 -23.551 1.00 47.44 91 LYS A CA 1
ATOM 733 C C . LYS A 1 91 ? -1.967 0.973 -24.742 1.00 47.44 91 LYS A C 1
ATOM 735 O O . LYS A 1 91 ? -0.856 1.473 -24.603 1.00 47.44 91 LYS A O 1
ATOM 740 N N . GLN A 1 92 ? -2.578 0.906 -25.922 1.00 38.72 92 GLN A N 1
ATOM 741 C CA . GLN A 1 92 ? -2.285 1.830 -27.024 1.00 38.72 92 GLN A CA 1
ATOM 742 C C . GLN A 1 92 ? -2.658 3.255 -26.556 1.00 38.72 92 GLN A C 1
ATOM 744 O O . GLN A 1 92 ? -3.677 3.389 -25.876 1.00 38.72 92 GLN A O 1
ATOM 749 N N . PRO A 1 93 ? -1.857 4.306 -26.812 1.00 41.75 93 PRO A N 1
ATOM 750 C CA . PRO A 1 93 ? -2.047 5.582 -26.129 1.00 41.75 93 PRO A CA 1
ATOM 751 C C . PRO A 1 93 ? -3.208 6.360 -26.760 1.00 41.75 93 PRO A C 1
ATOM 753 O O . PRO A 1 93 ? -3.160 6.612 -27.964 1.00 41.75 93 PRO A O 1
ATOM 756 N N . PRO A 1 94 ? -4.212 6.826 -25.999 1.00 37.47 94 PRO A N 1
ATOM 757 C CA . PRO A 1 94 ? -4.919 8.029 -26.374 1.00 37.47 94 PRO A CA 1
ATOM 758 C C . PRO A 1 94 ? -4.177 9.248 -25.814 1.00 37.47 94 PRO A C 1
ATOM 760 O O . PRO A 1 94 ? -3.566 9.218 -24.746 1.00 37.47 94 PRO A O 1
ATOM 763 N N . SER A 1 95 ? -4.211 10.298 -26.620 1.00 35.53 95 SER A N 1
ATOM 764 C CA . SER A 1 95 ? -3.700 11.644 -26.404 1.00 35.53 95 SER A CA 1
ATOM 765 C C . SER A 1 95 ? -3.833 12.182 -24.977 1.00 35.53 95 SER A C 1
ATOM 767 O O . SER A 1 95 ? -4.870 12.034 -24.343 1.00 35.53 95 SER A O 1
ATOM 769 N N . THR A 1 96 ? -2.775 12.874 -24.555 1.00 37.09 96 THR A N 1
ATOM 770 C CA . THR A 1 96 ? -2.751 14.090 -23.727 1.00 37.09 96 THR A CA 1
ATOM 771 C C . THR A 1 96 ? -4.044 14.436 -22.979 1.00 37.09 96 THR A C 1
ATOM 773 O O . THR A 1 96 ? -4.740 15.365 -23.352 1.00 37.09 96 THR A O 1
ATOM 776 N N . ASP A 1 97 ? -4.323 13.737 -21.884 1.00 32.72 97 ASP A N 1
ATOM 777 C CA . ASP A 1 97 ? -5.080 14.294 -20.765 1.00 32.72 97 ASP A CA 1
ATOM 778 C C . ASP A 1 97 ? -4.698 13.536 -19.495 1.00 32.72 97 ASP A C 1
ATOM 780 O O . ASP A 1 97 ? -4.8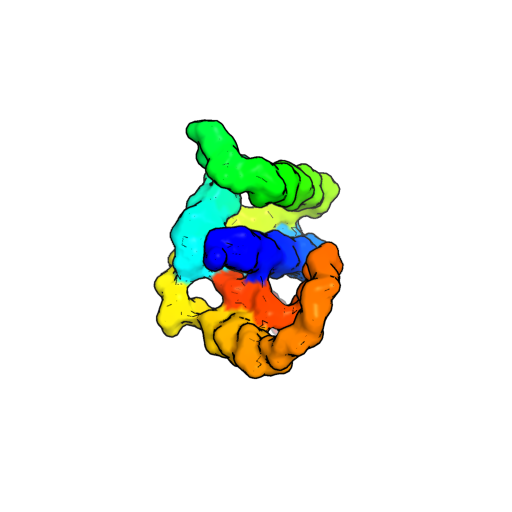45 12.317 -19.382 1.00 32.72 97 ASP A O 1
ATOM 784 N N . ILE A 1 98 ? -4.140 14.269 -18.532 1.00 36.81 98 ILE A N 1
ATOM 785 C CA . ILE A 1 98 ? -3.751 13.771 -17.210 1.00 36.81 98 ILE A CA 1
ATOM 786 C C . ILE A 1 98 ? -5.036 13.628 -16.386 1.00 36.81 98 ILE A C 1
ATOM 788 O O . ILE A 1 98 ? -5.304 14.380 -15.460 1.00 36.81 98 ILE A O 1
ATOM 792 N N . ASN A 1 99 ? -5.860 12.654 -16.749 1.00 31.91 99 ASN A N 1
ATOM 793 C CA . ASN A 1 99 ? -6.860 12.071 -15.872 1.00 31.91 99 ASN A CA 1
ATOM 794 C C . ASN A 1 99 ? -6.508 10.596 -15.785 1.00 31.91 99 ASN A C 1
ATOM 796 O O . ASN A 1 99 ? -6.871 9.788 -16.639 1.00 31.91 99 ASN A O 1
ATOM 800 N N . LEU A 1 100 ? -5.710 10.262 -14.770 1.00 37.97 100 LEU A N 1
ATOM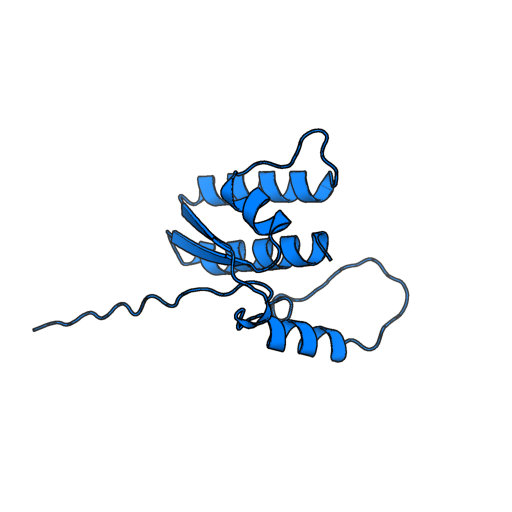 801 C CA . LEU A 1 100 ? -5.218 8.916 -14.509 1.00 37.97 100 LEU A CA 1
ATOM 802 C C . LEU A 1 100 ? -6.369 8.040 -13.972 1.00 37.97 100 LEU A C 1
ATOM 804 O O . LEU A 1 100 ? -6.317 7.534 -12.857 1.00 37.97 100 LEU A O 1
ATOM 808 N N . MET A 1 101 ? -7.421 7.853 -14.776 1.00 31.25 101 MET A N 1
ATOM 809 C CA . MET A 1 101 ? -8.395 6.778 -14.624 1.00 31.25 101 MET A CA 1
ATOM 810 C C . MET A 1 101 ? -7.714 5.475 -15.041 1.00 31.25 101 MET A C 1
ATOM 812 O O . MET A 1 101 ? -7.899 4.942 -16.134 1.00 31.25 101 MET A O 1
ATOM 816 N N . ILE A 1 102 ? -6.861 4.961 -14.160 1.00 38.91 102 ILE A N 1
ATOM 817 C CA . ILE A 1 102 ? -6.514 3.549 -14.182 1.00 38.91 102 ILE A CA 1
ATOM 818 C C . ILE A 1 102 ? -7.612 2.856 -13.382 1.00 38.91 102 ILE A C 1
ATOM 820 O O . ILE A 1 102 ? -7.619 2.869 -12.155 1.00 38.91 102 ILE A O 1
ATOM 824 N N . THR A 1 103 ? -8.568 2.292 -14.115 1.00 32.34 103 THR A N 1
ATOM 825 C CA . THR A 1 103 ? -9.579 1.374 -13.600 1.00 32.34 103 THR A CA 1
ATOM 826 C C . THR A 1 103 ? -8.924 0.236 -12.817 1.00 32.34 103 THR A C 1
ATOM 828 O O . THR A 1 103 ? -7.904 -0.321 -13.221 1.00 32.34 103 THR A O 1
ATOM 831 N N . THR A 1 104 ? -9.570 -0.103 -11.709 1.00 38.16 104 THR A N 1
ATOM 832 C CA . THR A 1 104 ? -9.286 -1.055 -10.621 1.00 38.16 104 THR A CA 1
ATOM 833 C C . THR A 1 104 ? -8.732 -2.439 -10.981 1.00 38.16 104 THR A C 1
ATOM 835 O O . THR A 1 104 ? -8.353 -3.185 -10.089 1.00 38.16 104 THR A O 1
ATOM 838 N N . ALA A 1 105 ? -8.663 -2.819 -12.254 1.00 32.06 105 ALA A N 1
ATOM 839 C CA . ALA A 1 105 ? -8.417 -4.201 -12.659 1.00 32.06 105 ALA A CA 1
ATOM 840 C C . ALA A 1 105 ? -6.959 -4.530 -13.048 1.00 32.06 105 ALA A C 1
ATOM 842 O O . ALA A 1 105 ? -6.649 -5.700 -13.252 1.00 32.06 105 ALA A O 1
ATOM 843 N N . GLU A 1 106 ? -6.057 -3.551 -13.201 1.00 37.78 106 GLU A N 1
ATOM 844 C CA . GLU A 1 106 ? -4.899 -3.758 -14.096 1.00 37.78 106 GLU A CA 1
ATOM 845 C C . GLU A 1 106 ? -3.515 -3.304 -13.593 1.00 37.78 106 GLU A C 1
ATOM 847 O O . GLU A 1 106 ? -2.572 -3.211 -14.377 1.00 37.78 106 GLU A O 1
ATOM 852 N N . LEU A 1 107 ? -3.340 -3.079 -12.291 1.00 38.25 107 LEU A N 1
ATOM 853 C CA . LEU A 1 107 ? -2.019 -2.844 -11.687 1.00 38.25 107 LEU A CA 1
ATOM 854 C C . LEU A 1 107 ? -1.801 -3.824 -10.534 1.00 38.25 107 LEU A C 1
ATOM 856 O O . LEU A 1 107 ? -1.897 -3.490 -9.358 1.00 38.25 107 LEU A O 1
ATOM 860 N N . VAL A 1 108 ? -1.547 -5.077 -10.899 1.00 46.19 108 VAL A N 1
ATOM 861 C CA . VAL A 1 108 ? -1.305 -6.168 -9.955 1.00 46.19 108 VAL A CA 1
ATOM 862 C C . VAL A 1 108 ? 0.206 -6.280 -9.794 1.00 46.19 108 VAL A C 1
ATOM 864 O O . VAL A 1 108 ? 0.830 -7.103 -10.446 1.00 46.19 108 VAL A O 1
ATOM 867 N N . CYS A 1 109 ? 0.837 -5.395 -9.020 1.00 46.06 109 CYS A N 1
ATOM 868 C CA . CYS A 1 109 ? 2.245 -5.572 -8.617 1.00 46.06 109 CYS A CA 1
ATOM 869 C C . CYS A 1 109 ? 2.369 -6.308 -7.279 1.00 46.06 109 CYS A C 1
ATOM 871 O O . CYS A 1 109 ? 3.464 -6.675 -6.864 1.00 46.06 109 CYS A O 1
ATOM 873 N N . CYS A 1 110 ? 1.252 -6.532 -6.589 1.00 41.84 110 CYS A N 1
ATOM 874 C CA . CYS A 1 110 ? 1.226 -7.164 -5.281 1.00 41.84 110 CYS A CA 1
ATOM 875 C C . CYS A 1 110 ? 0.366 -8.426 -5.301 1.00 41.84 110 CYS A C 1
ATOM 877 O O . CYS A 1 110 ? -0.623 -8.503 -6.030 1.00 41.84 110 CYS A O 1
ATOM 879 N N . SER A 1 111 ? 0.765 -9.417 -4.508 1.00 47.12 111 SER A N 1
ATOM 880 C CA . SER A 1 111 ? 0.061 -10.698 -4.383 1.00 47.12 111 SER A CA 1
ATOM 881 C C . SER A 1 111 ? -0.326 -10.960 -2.934 1.00 47.12 111 SER A C 1
ATOM 883 O O . SER A 1 111 ? 0.452 -10.648 -2.034 1.00 47.12 111 SER A O 1
ATOM 885 N N . PHE A 1 112 ? -1.476 -11.604 -2.727 1.00 47.12 112 PHE A N 1
ATOM 886 C CA . PHE A 1 112 ? -1.947 -12.052 -1.415 1.00 47.12 112 PHE A CA 1
ATOM 887 C C . PHE A 1 112 ? -1.777 -13.559 -1.255 1.00 47.12 112 PHE A C 1
ATOM 889 O O . PHE A 1 112 ? -1.894 -14.319 -2.221 1.00 47.12 112 PHE A O 1
ATOM 896 N N . ASN A 1 113 ? -1.531 -13.999 -0.023 1.00 38.03 113 ASN A N 1
ATOM 897 C CA . ASN A 1 113 ? -1.664 -15.403 0.335 1.00 38.03 113 ASN A CA 1
ATOM 898 C C . ASN A 1 113 ? -3.145 -15.665 0.643 1.00 38.03 113 ASN A C 1
ATOM 900 O O . ASN A 1 113 ? -3.717 -15.047 1.534 1.00 38.03 113 ASN A O 1
ATOM 904 N N . LYS A 1 114 ? -3.789 -16.561 -0.107 1.00 38.59 114 LYS A N 1
ATOM 905 C CA . LYS A 1 114 ? -5.180 -16.943 0.154 1.00 38.59 114 LYS A CA 1
ATOM 906 C C . LYS A 1 114 ? -5.191 -17.821 1.411 1.00 38.59 114 LYS A C 1
ATOM 908 O O . LYS A 1 114 ? -4.745 -18.964 1.338 1.00 38.59 114 LYS A O 1
ATOM 913 N N . MET A 1 115 ? -5.659 -17.317 2.556 1.00 36.34 115 MET A N 1
ATOM 914 C CA . MET A 1 115 ? -5.935 -18.193 3.699 1.00 36.34 115 MET A CA 1
ATOM 915 C C . MET A 1 115 ? -7.143 -19.061 3.345 1.00 36.34 115 MET A C 1
ATOM 917 O O . MET A 1 115 ? -8.273 -18.588 3.247 1.00 36.34 115 MET A O 1
ATOM 921 N N . THR A 1 116 ? -6.909 -20.347 3.096 1.00 39.00 116 THR A N 1
ATOM 922 C CA . THR A 1 116 ? -7.975 -21.345 3.063 1.00 39.00 116 THR A CA 1
ATOM 923 C C . THR A 1 116 ? -8.494 -21.515 4.485 1.00 39.00 116 THR A C 1
ATOM 925 O O . THR A 1 116 ? -7.876 -22.213 5.288 1.00 39.00 116 THR A O 1
ATOM 928 N N . GLY A 1 117 ? -9.616 -20.868 4.798 1.00 36.94 117 GLY A N 1
ATOM 929 C CA . GLY A 1 117 ? -10.428 -21.171 5.973 1.00 36.94 117 GLY A CA 1
ATOM 930 C C . GLY A 1 117 ? -11.017 -22.573 5.840 1.00 36.94 117 GLY A C 1
ATOM 931 O O . GLY A 1 117 ? -12.147 -22.745 5.393 1.00 36.94 117 GLY A O 1
ATOM 932 N N . GLY A 1 118 ? -10.211 -23.584 6.158 1.00 31.67 118 GLY A N 1
ATOM 933 C CA . GLY A 1 118 ? -10.653 -24.962 6.298 1.00 31.67 118 GLY A CA 1
ATOM 934 C C . GLY A 1 118 ? -11.416 -25.108 7.605 1.00 31.67 118 GLY A C 1
ATOM 935 O O . GLY A 1 118 ? -10.823 -25.405 8.637 1.00 31.67 118 GLY A O 1
ATOM 936 N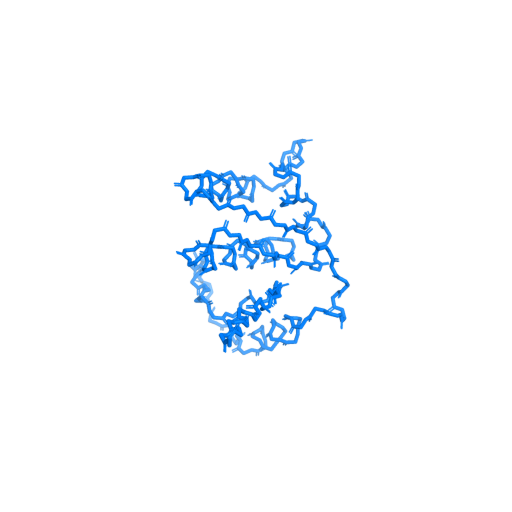 N . VAL A 1 119 ? -12.729 -24.896 7.560 1.00 38.12 119 VAL A N 1
ATOM 937 C CA . VAL A 1 119 ? -13.634 -25.364 8.610 1.00 38.12 119 VAL A CA 1
ATOM 938 C C . VAL A 1 119 ? -13.759 -26.877 8.421 1.00 38.12 119 VAL A C 1
ATOM 940 O O . VAL A 1 119 ? -14.528 -27.349 7.588 1.00 38.12 119 VAL A O 1
ATOM 943 N N . ALA A 1 120 ? -12.936 -27.649 9.127 1.00 36.75 120 ALA A N 1
ATOM 944 C CA . ALA A 1 120 ? -13.172 -29.075 9.302 1.00 36.75 120 ALA A CA 1
ATOM 945 C C . ALA A 1 120 ? -14.115 -29.233 10.501 1.00 36.75 120 ALA A C 1
ATOM 947 O O . ALA A 1 120 ? -13.683 -29.203 11.649 1.00 36.75 120 ALA A O 1
ATOM 948 N N . SER A 1 121 ? -15.415 -29.335 10.226 1.00 42.38 121 SER A N 1
ATOM 949 C CA . SER A 1 121 ? -16.387 -29.849 11.189 1.00 42.38 121 SER A CA 1
ATOM 950 C C . SER A 1 121 ? -16.352 -31.374 11.155 1.00 42.38 121 SER A C 1
ATOM 952 O O . SER A 1 121 ? -16.616 -31.977 10.113 1.00 42.38 121 SER A O 1
ATOM 954 N N . SER A 1 122 ? -16.036 -31.997 12.287 1.00 41.88 122 SER A N 1
ATOM 955 C CA . SER A 1 122 ? -16.438 -33.356 12.669 1.00 41.88 122 SER A CA 1
ATOM 956 C C . SER A 1 122 ? -16.446 -33.440 14.187 1.00 41.88 122 SER A C 1
ATOM 958 O O . SER A 1 122 ? -15.479 -32.922 14.789 1.00 41.88 122 SER A O 1
#